Protein AF-A0A9X8IW95-F1 (afdb_monomer_lite)

Secondary structure (DSSP, 8-state):
-HHHHHHHTTTTTTHHHHHTT-HHHHHHHHHHHHHHHHHTTHHHHHIIIIIS--HHHHHHT--HHHHHT---

Sequence (72 aa):
MKIIAVAFTWLFTGLGQFYNGNYIKGLLLLFINALNNHFGHMNSLLLHSLLEGDFITARNFLDYQWILNYPS

Foldseek 3Di:
DVLVVQVPVQQCFLVVCVVVVNNVSSVVRSVLSVVLCVVQVSSLLCCCCVVVVNNPVSVVSGDPVSVVPRDD

Structure (mmCIF, N/CA/C/O backbone):
data_AF-A0A9X8IW95-F1
#
_entry.id   AF-A0A9X8IW95-F1
#
loop_
_atom_site.group_PDB
_atom_site.id
_atom_site.type_symbol
_atom_site.label_atom_id
_atom_site.label_alt_id
_atom_site.label_comp_id
_atom_site.label_asym_id
_atom_site.label_entity_id
_atom_site.label_seq_id
_atom_site.pdbx_PDB_ins_code
_atom_site.Cartn_x
_atom_site.Cartn_y
_atom_site.Cartn_z
_atom_site.occupancy
_atom_site.B_iso_or_equiv
_atom_site.auth_seq_id
_atom_site.auth_comp_id
_atom_site.auth_asym_id
_atom_site.auth_atom_id
_atom_site.pdbx_PDB_model_num
ATOM 1 N N . MET A 1 1 ? 17.586 -7.229 5.165 1.00 54.78 1 MET A N 1
ATOM 2 C CA . MET A 1 1 ? 17.145 -5.882 5.609 1.00 54.78 1 MET A CA 1
ATOM 3 C C . MET A 1 1 ? 16.342 -5.141 4.534 1.00 54.78 1 MET A C 1
ATOM 5 O O . MET A 1 1 ? 15.232 -4.736 4.837 1.00 54.78 1 MET A O 1
ATOM 9 N N . LYS A 1 2 ? 16.817 -5.040 3.279 1.00 59.97 2 LYS A N 1
ATOM 10 C CA . LYS A 1 2 ? 16.114 -4.343 2.173 1.00 59.97 2 LYS A CA 1
ATOM 11 C C . LYS A 1 2 ? 14.686 -4.850 1.878 1.00 59.97 2 LYS A C 1
ATOM 13 O O . LYS A 1 2 ? 13.774 -4.046 1.756 1.00 59.97 2 LYS A O 1
ATOM 18 N N . ILE A 1 3 ? 14.476 -6.169 1.859 1.00 60.00 3 ILE A N 1
ATOM 19 C CA . ILE A 1 3 ? 13.162 -6.797 1.591 1.00 60.00 3 ILE A CA 1
ATOM 20 C C . ILE A 1 3 ? 12.108 -6.452 2.657 1.00 60.00 3 ILE A C 1
ATOM 22 O O . ILE A 1 3 ? 10.946 -6.231 2.334 1.00 60.00 3 ILE A O 1
ATOM 26 N N . ILE A 1 4 ? 12.518 -6.355 3.924 1.00 62.19 4 ILE A N 1
ATOM 27 C CA . ILE A 1 4 ? 11.615 -6.019 5.034 1.00 62.19 4 ILE A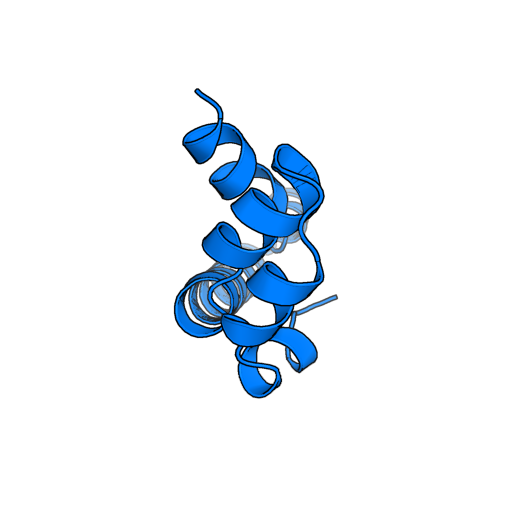 CA 1
ATOM 28 C C . ILE A 1 4 ? 11.190 -4.550 4.944 1.00 62.19 4 ILE A C 1
ATOM 30 O O . ILE A 1 4 ? 10.025 -4.243 5.160 1.00 62.19 4 ILE A O 1
ATOM 34 N N . ALA A 1 5 ? 12.109 -3.651 4.571 1.00 59.72 5 ALA A N 1
ATOM 35 C CA . ALA A 1 5 ? 11.788 -2.240 4.370 1.00 59.72 5 ALA A CA 1
ATOM 36 C C . ALA A 1 5 ? 10.766 -2.045 3.237 1.00 59.72 5 ALA A C 1
ATOM 38 O O . ALA A 1 5 ? 9.780 -1.345 3.434 1.00 59.72 5 ALA A O 1
ATOM 39 N N . VAL A 1 6 ? 10.955 -2.738 2.106 1.00 64.81 6 VAL A N 1
ATOM 40 C CA . VAL A 1 6 ? 10.026 -2.727 0.961 1.00 64.81 6 VAL A CA 1
ATOM 41 C C . VAL A 1 6 ? 8.634 -3.230 1.353 1.00 64.81 6 VAL A C 1
ATOM 43 O O . VAL A 1 6 ? 7.633 -2.607 1.002 1.00 64.81 6 VAL A O 1
ATOM 46 N N . ALA A 1 7 ? 8.569 -4.307 2.139 1.00 64.25 7 ALA A N 1
ATOM 47 C CA . ALA A 1 7 ? 7.306 -4.844 2.635 1.00 64.25 7 ALA A CA 1
ATOM 48 C C . ALA A 1 7 ? 6.589 -3.877 3.599 1.00 64.25 7 ALA A C 1
ATOM 50 O O . ALA A 1 7 ? 5.362 -3.819 3.612 1.00 64.25 7 ALA A O 1
ATOM 51 N N . PHE A 1 8 ? 7.335 -3.097 4.389 1.00 64.06 8 PHE A N 1
ATOM 52 C CA . PHE A 1 8 ? 6.774 -2.184 5.388 1.00 64.06 8 PHE A CA 1
ATOM 53 C C . PHE A 1 8 ? 6.229 -0.870 4.811 1.00 64.06 8 PHE A C 1
ATOM 55 O O . PHE A 1 8 ? 5.297 -0.314 5.385 1.00 64.06 8 PHE A O 1
ATOM 62 N N . THR A 1 9 ? 6.755 -0.363 3.690 1.00 57.53 9 THR A N 1
ATOM 63 C CA . THR A 1 9 ? 6.379 0.972 3.172 1.00 57.53 9 THR A CA 1
ATOM 64 C C . THR A 1 9 ? 4.919 1.061 2.705 1.00 57.53 9 THR A C 1
ATOM 66 O O . THR A 1 9 ? 4.352 2.148 2.689 1.00 57.53 9 THR A O 1
ATOM 69 N N . TRP A 1 10 ? 4.276 -0.071 2.404 1.00 62.84 10 TRP A N 1
ATOM 70 C CA . TRP A 1 10 ? 2.925 -0.114 1.827 1.00 62.84 10 TRP A CA 1
ATOM 71 C C . TRP A 1 10 ? 1.839 -0.607 2.787 1.00 62.84 10 TRP A C 1
ATOM 73 O O . TRP A 1 10 ? 0.658 -0.490 2.480 1.00 62.84 10 TRP A O 1
ATOM 83 N N . LEU A 1 11 ? 2.203 -1.118 3.969 1.00 62.34 11 LEU A N 1
ATOM 84 C CA . LEU A 1 11 ? 1.255 -1.620 4.979 1.00 62.34 11 LEU A CA 1
ATOM 85 C C . LEU A 1 11 ? 0.575 -0.511 5.804 1.00 62.34 11 LEU A C 1
ATOM 87 O O . LEU A 1 11 ? -0.262 -0.807 6.653 1.00 62.34 11 LEU A O 1
ATOM 91 N N . PHE A 1 12 ? 0.920 0.760 5.582 1.00 66.38 12 PHE A N 1
ATOM 92 C CA . PHE A 1 12 ? 0.379 1.871 6.370 1.00 66.38 12 PHE A CA 1
ATOM 93 C C . PHE A 1 12 ? -1.075 2.223 6.032 1.00 66.38 12 PHE A C 1
ATOM 95 O O . PHE A 1 12 ? -1.774 2.802 6.873 1.00 66.38 12 PHE A O 1
ATOM 102 N N . THR A 1 13 ? -1.570 1.834 4.855 1.00 70.88 13 THR A N 1
ATOM 103 C CA . THR A 1 13 ? -2.975 2.031 4.494 1.00 70.88 13 THR A CA 1
ATOM 104 C C . THR A 1 13 ? -3.868 1.153 5.374 1.00 70.88 13 THR A C 1
ATOM 106 O O . THR A 1 13 ? -3.748 -0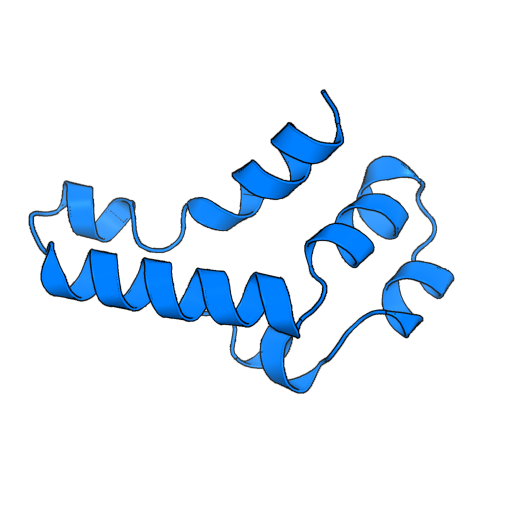.069 5.399 1.00 70.88 13 THR A O 1
ATOM 109 N N . GLY A 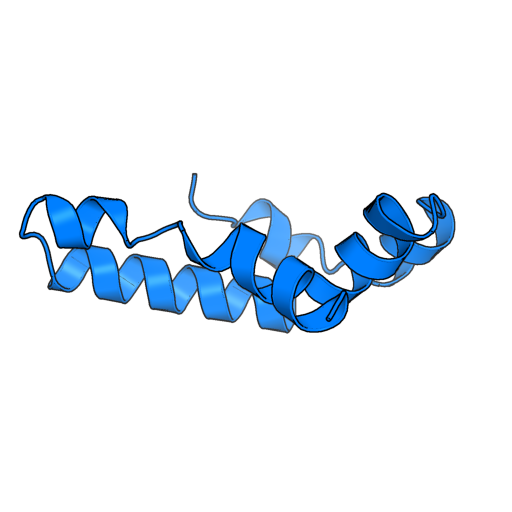1 14 ? -4.759 1.789 6.137 1.00 73.25 14 GLY A N 1
ATOM 110 C CA . GLY A 1 14 ? -5.633 1.136 7.119 1.00 73.25 14 GLY A CA 1
ATOM 111 C C . GLY A 1 14 ? -5.231 1.381 8.577 1.00 73.25 14 GLY A C 1
ATOM 112 O O . GLY A 1 14 ? -6.118 1.533 9.418 1.00 73.25 14 GLY A O 1
ATOM 113 N N . LEU A 1 15 ? -3.938 1.556 8.887 1.00 80.12 15 LEU A N 1
ATOM 114 C CA . LEU A 1 15 ? -3.473 1.835 10.260 1.00 80.12 15 LEU A CA 1
ATOM 115 C C . LEU A 1 15 ? -3.998 3.174 10.807 1.00 80.12 15 LEU A C 1
ATOM 117 O O . LEU A 1 15 ? -4.304 3.282 11.993 1.00 80.12 15 LEU A O 1
ATOM 121 N N . GLY A 1 16 ? -4.206 4.174 9.946 1.00 80.00 16 GLY A N 1
ATOM 122 C CA . GLY A 1 16 ? -4.841 5.438 10.344 1.00 80.00 16 GLY A CA 1
ATOM 123 C C . GLY A 1 16 ? -6.293 5.276 10.817 1.00 80.00 16 GLY A C 1
ATOM 124 O O . GLY A 1 16 ? -6.742 5.987 11.714 1.00 80.00 16 GLY A O 1
ATOM 125 N N . GLN A 1 17 ? -7.034 4.302 10.278 1.00 83.31 17 GLN A N 1
ATOM 126 C CA . GLN A 1 17 ? -8.396 4.010 10.744 1.00 83.31 17 GLN A CA 1
ATOM 127 C C . GLN A 1 17 ? -8.391 3.252 12.076 1.00 83.31 17 GLN A C 1
ATOM 129 O O . GLN A 1 17 ? -9.275 3.484 12.900 1.00 83.31 17 GLN A O 1
ATOM 134 N N . PHE A 1 18 ? -7.379 2.409 12.317 1.00 84.00 18 PHE A N 1
ATOM 135 C CA . PHE A 1 18 ? -7.142 1.817 13.637 1.00 84.00 18 PHE A CA 1
ATOM 136 C C . PHE A 1 18 ? -6.877 2.892 14.694 1.00 84.00 18 PHE A C 1
ATOM 138 O O . PHE A 1 18 ? -7.449 2.824 15.779 1.00 84.00 18 PHE A O 1
ATOM 145 N N . TYR A 1 19 ? -6.076 3.911 14.363 1.00 85.12 19 TYR A N 1
ATOM 146 C CA . TYR A 1 19 ? -5.820 5.044 15.258 1.00 85.12 19 TYR A CA 1
ATOM 147 C C . TYR A 1 19 ? -7.096 5.831 15.596 1.00 85.12 19 TYR A C 1
ATOM 149 O O . TYR A 1 19 ? -7.303 6.218 16.741 1.00 85.12 19 TYR A O 1
ATOM 157 N N . ASN A 1 20 ? -8.002 5.990 14.629 1.00 88.00 20 ASN A N 1
ATOM 158 C CA . ASN A 1 20 ? -9.300 6.641 14.829 1.00 88.00 20 ASN A CA 1
ATOM 159 C C . ASN A 1 20 ? -10.358 5.754 15.526 1.00 88.00 20 ASN A C 1
ATOM 161 O O . ASN A 1 20 ? -11.527 6.132 15.572 1.00 88.00 20 ASN A O 1
ATOM 165 N N . GLY A 1 21 ? -9.996 4.563 16.023 1.00 88.06 21 GLY A N 1
ATOM 166 C CA . GLY A 1 21 ? -10.923 3.630 16.683 1.00 88.06 21 GLY A CA 1
ATOM 167 C C . GLY A 1 21 ? -11.886 2.901 15.733 1.00 88.06 21 GLY A C 1
ATOM 168 O O . GLY A 1 21 ? -12.729 2.120 16.170 1.00 88.06 21 GLY A O 1
ATOM 169 N N . ASN A 1 22 ? -11.754 3.102 14.419 1.00 87.94 22 ASN A N 1
ATOM 170 C CA . ASN A 1 22 ? -12.565 2.443 13.396 1.00 87.94 22 ASN A CA 1
ATOM 171 C C . ASN A 1 22 ? -11.926 1.115 12.968 1.00 87.94 22 ASN A C 1
ATOM 173 O O . ASN A 1 22 ? -11.483 0.953 11.828 1.00 87.94 22 ASN A O 1
ATOM 177 N N . TYR A 1 23 ? -11.912 0.143 13.881 1.00 88.56 23 TYR A N 1
ATOM 178 C CA . TYR A 1 23 ? -11.238 -1.150 13.699 1.00 88.56 23 TYR A CA 1
ATOM 179 C C . TYR A 1 23 ? -11.715 -1.931 12.471 1.00 88.56 23 TYR A C 1
ATOM 181 O O . TYR A 1 23 ? -10.899 -2.460 11.725 1.00 88.56 23 TYR A O 1
ATOM 189 N N . ILE A 1 24 ? -13.028 -1.967 12.221 1.00 89.38 24 ILE A N 1
ATOM 190 C CA . ILE A 1 24 ? -13.602 -2.720 11.093 1.00 89.38 24 ILE A CA 1
ATOM 191 C C . ILE A 1 24 ? -13.127 -2.131 9.762 1.00 89.38 24 ILE A C 1
ATOM 193 O O . ILE A 1 24 ? -12.655 -2.864 8.899 1.00 89.38 24 ILE A O 1
ATOM 197 N N . LYS A 1 25 ? -13.196 -0.802 9.609 1.00 85.81 25 LYS A N 1
ATOM 198 C CA . LYS A 1 25 ? -12.734 -0.113 8.393 1.00 85.81 25 LYS A CA 1
ATOM 199 C C . LYS A 1 25 ? -11.225 -0.246 8.220 1.00 85.81 25 LYS A C 1
ATOM 201 O O . LYS A 1 25 ? -10.764 -0.486 7.111 1.00 85.81 25 LYS A O 1
ATOM 206 N N . GLY A 1 26 ? -10.469 -0.126 9.312 1.00 86.94 26 GLY A N 1
ATOM 207 C CA . GLY A 1 26 ? -9.024 -0.327 9.298 1.00 86.94 26 GLY A CA 1
ATOM 208 C C . GLY A 1 26 ? -8.640 -1.727 8.846 1.00 86.94 26 GLY A C 1
ATOM 209 O O . GLY A 1 26 ? -7.770 -1.859 7.992 1.00 86.94 26 GLY A O 1
ATOM 210 N N . LEU A 1 27 ? -9.312 -2.759 9.361 1.00 88.50 27 LEU A N 1
ATOM 211 C CA . LEU A 1 27 ? -9.055 -4.149 8.986 1.00 88.50 27 LEU A CA 1
ATOM 212 C C . LEU A 1 27 ? -9.379 -4.402 7.510 1.00 88.50 27 LEU A C 1
ATOM 214 O O . LEU A 1 27 ? -8.595 -5.038 6.813 1.00 88.50 27 LEU A O 1
ATOM 218 N N . LEU A 1 28 ? -10.503 -3.868 7.028 1.00 89.06 28 LEU A N 1
ATOM 219 C CA . LEU A 1 28 ? -10.937 -4.000 5.635 1.00 89.06 28 LEU A CA 1
ATOM 220 C C . LEU A 1 28 ? -9.934 -3.348 4.672 1.00 89.06 28 LEU A C 1
ATOM 222 O O . LEU A 1 28 ? -9.556 -3.952 3.671 1.00 89.06 28 LEU A O 1
ATOM 226 N N . LEU A 1 29 ? -9.451 -2.151 5.017 1.00 86.38 29 LEU A N 1
ATOM 227 C CA . LEU A 1 29 ? -8.418 -1.454 4.252 1.00 86.38 29 LEU A CA 1
ATOM 228 C C . LEU A 1 29 ? -7.085 -2.200 4.281 1.00 86.38 29 LEU A C 1
ATOM 230 O O . LEU A 1 29 ? -6.493 -2.382 3.224 1.00 86.38 29 LEU A O 1
ATOM 234 N N . LEU A 1 30 ? -6.644 -2.684 5.448 1.00 86.00 30 LEU A N 1
ATOM 235 C CA . LEU A 1 30 ? -5.422 -3.488 5.557 1.00 86.00 30 LEU A CA 1
ATOM 236 C C . LEU A 1 30 ? -5.503 -4.749 4.688 1.00 86.00 30 LEU A C 1
ATOM 238 O O . LEU A 1 30 ? -4.534 -5.096 4.018 1.00 86.00 30 LEU A O 1
ATOM 242 N N . PHE A 1 31 ? -6.659 -5.416 4.678 1.00 86.38 31 PHE A N 1
ATOM 243 C CA . PHE A 1 31 ? -6.875 -6.640 3.914 1.00 86.38 31 PHE A CA 1
ATOM 244 C C . PHE A 1 31 ? -6.861 -6.393 2.401 1.00 86.38 31 PHE A C 1
ATOM 246 O O . PHE A 1 31 ? -6.112 -7.053 1.685 1.00 86.38 31 PHE A O 1
ATOM 253 N N . ILE A 1 32 ? -7.622 -5.408 1.912 1.00 85.88 32 ILE A N 1
ATOM 254 C CA . ILE A 1 32 ? -7.631 -5.034 0.485 1.00 85.88 32 ILE A CA 1
ATOM 255 C C . ILE A 1 32 ? -6.235 -4.592 0.035 1.00 85.88 32 ILE A C 1
ATOM 257 O O . ILE A 1 32 ? -5.751 -5.002 -1.016 1.00 85.88 32 ILE A O 1
ATOM 261 N N . ASN A 1 33 ? -5.556 -3.803 0.862 1.00 83.81 33 ASN A N 1
ATOM 262 C CA . ASN A 1 33 ? -4.202 -3.340 0.603 1.00 83.81 33 ASN A CA 1
ATOM 263 C C . ASN A 1 33 ? -3.195 -4.502 0.521 1.00 83.81 33 ASN A C 1
ATOM 265 O O . ASN A 1 33 ? -2.349 -4.531 -0.372 1.00 83.81 33 ASN A O 1
ATOM 269 N N . ALA A 1 34 ? -3.310 -5.496 1.408 1.00 83.56 34 ALA A N 1
ATOM 270 C CA . ALA A 1 34 ? -2.483 -6.699 1.366 1.00 83.56 34 ALA A CA 1
ATOM 271 C C . ALA A 1 34 ? -2.733 -7.533 0.097 1.00 83.56 34 ALA A C 1
ATOM 273 O O . ALA A 1 34 ? -1.773 -8.003 -0.516 1.00 83.56 34 ALA A O 1
ATOM 274 N N . LEU A 1 35 ? -3.995 -7.671 -0.330 1.00 85.94 35 LEU A N 1
ATOM 275 C CA . LEU A 1 35 ? -4.349 -8.351 -1.580 1.00 85.94 35 LEU A CA 1
ATOM 276 C C . LEU A 1 35 ? -3.746 -7.634 -2.791 1.00 85.94 35 LEU A C 1
ATOM 278 O O . LEU A 1 35 ? -3.061 -8.270 -3.589 1.00 85.94 35 LEU A O 1
ATOM 282 N N . ASN A 1 36 ? -3.916 -6.315 -2.894 1.00 85.38 36 ASN A N 1
ATOM 283 C CA . ASN A 1 36 ? -3.349 -5.546 -4.001 1.00 85.38 36 ASN A CA 1
ATOM 284 C C . ASN A 1 36 ? -1.820 -5.597 -4.028 1.00 85.38 36 ASN A C 1
ATOM 286 O O . 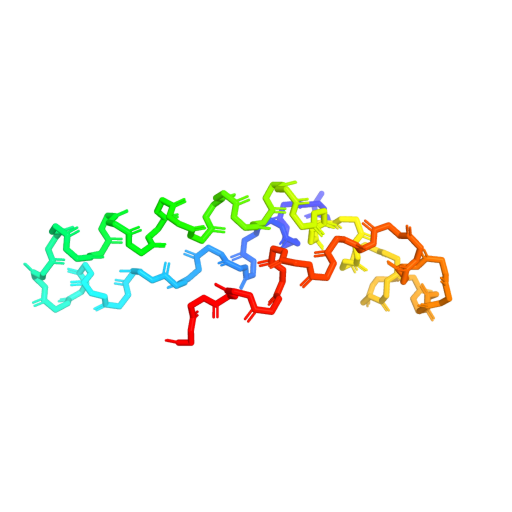ASN A 1 36 ? -1.238 -5.653 -5.107 1.00 85.38 36 ASN A O 1
ATOM 290 N N . ASN A 1 37 ? -1.150 -5.596 -2.873 1.00 82.31 37 ASN A N 1
ATOM 291 C CA . ASN A 1 37 ? 0.308 -5.712 -2.829 1.00 82.31 37 ASN A CA 1
ATOM 292 C C . ASN A 1 37 ? 0.769 -7.091 -3.335 1.00 82.31 37 ASN A C 1
ATOM 294 O O . ASN A 1 37 ? 1.687 -7.181 -4.153 1.00 82.31 37 ASN A O 1
ATOM 298 N N . HIS A 1 38 ? 0.091 -8.157 -2.896 1.00 82.44 38 HIS A N 1
ATOM 299 C CA . HIS A 1 38 ? 0.424 -9.519 -3.296 1.00 82.44 38 HIS A CA 1
ATOM 300 C C . HIS A 1 38 ? 0.176 -9.765 -4.790 1.00 82.44 38 HIS A C 1
ATOM 302 O O . HIS A 1 38 ? 1.089 -10.194 -5.490 1.00 82.44 38 HIS A O 1
ATOM 308 N N . PHE A 1 39 ? -1.025 -9.451 -5.283 1.00 84.38 39 PHE A N 1
ATOM 309 C CA . PHE 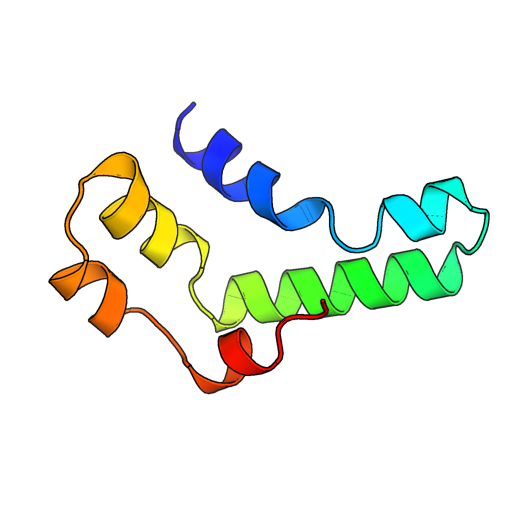A 1 39 ? -1.405 -9.699 -6.676 1.00 84.38 39 PHE A CA 1
ATOM 310 C C . PHE A 1 39 ? -0.845 -8.663 -7.655 1.00 84.38 39 PHE A C 1
ATOM 312 O O . PHE A 1 39 ? -0.563 -8.992 -8.799 1.00 84.38 39 PHE A O 1
ATOM 319 N N . GLY A 1 40 ? -0.610 -7.428 -7.208 1.00 82.44 40 GLY A N 1
ATOM 320 C CA . GLY A 1 40 ? 0.049 -6.394 -8.006 1.00 82.44 40 GLY A CA 1
ATOM 321 C C . GLY A 1 40 ? 1.565 -6.562 -8.124 1.00 82.44 40 GLY A C 1
ATOM 322 O O . GLY A 1 40 ? 2.203 -5.765 -8.807 1.00 82.44 40 GLY A O 1
ATOM 323 N N . HIS A 1 41 ? 2.161 -7.551 -7.444 1.00 84.31 41 HIS A N 1
ATOM 324 C CA . HIS A 1 41 ? 3.615 -7.753 -7.377 1.00 84.31 41 HIS A CA 1
ATOM 325 C C . HIS A 1 41 ? 4.393 -6.486 -6.960 1.00 84.31 41 HIS A C 1
ATOM 327 O O . HIS A 1 41 ? 5.527 -6.250 -7.388 1.00 84.31 41 HIS A O 1
ATOM 333 N N . MET A 1 42 ? 3.808 -5.677 -6.070 1.00 77.69 42 MET A N 1
ATOM 334 C CA . MET A 1 42 ? 4.363 -4.385 -5.638 1.00 77.69 42 MET A CA 1
ATOM 335 C C . MET A 1 42 ? 5.767 -4.513 -5.033 1.00 77.69 42 MET A C 1
ATOM 337 O O . MET A 1 42 ? 6.642 -3.693 -5.303 1.00 77.69 42 MET A O 1
ATOM 341 N N . ASN A 1 43 ? 6.028 -5.579 -4.271 1.00 79.56 43 ASN A N 1
ATOM 342 C CA . ASN A 1 43 ? 7.359 -5.839 -3.715 1.00 79.56 43 ASN A CA 1
ATOM 343 C C . ASN A 1 43 ? 8.436 -5.996 -4.804 1.00 79.56 43 ASN A C 1
ATOM 345 O O . ASN A 1 43 ? 9.548 -5.491 -4.644 1.00 79.56 43 ASN A O 1
ATOM 349 N N . SER A 1 44 ? 8.105 -6.659 -5.916 1.00 78.75 44 SER A N 1
ATOM 350 C CA . SER A 1 44 ? 9.015 -6.833 -7.053 1.00 78.75 44 SER A CA 1
ATOM 351 C C . SER A 1 44 ? 9.237 -5.520 -7.790 1.00 78.75 44 SER A C 1
ATOM 353 O O . SER A 1 44 ? 10.379 -5.209 -8.132 1.00 78.75 44 SER A O 1
ATOM 355 N N . LEU A 1 45 ? 8.177 -4.721 -7.969 1.00 78.00 45 LEU A N 1
ATOM 356 C CA . LEU A 1 45 ? 8.287 -3.371 -8.517 1.00 78.00 45 LEU A CA 1
ATOM 357 C C . LEU A 1 45 ? 9.272 -2.542 -7.692 1.00 78.00 45 LEU A C 1
ATOM 359 O O . LEU A 1 45 ? 10.192 -1.960 -8.252 1.00 78.00 45 LEU A O 1
ATOM 363 N N . LEU A 1 46 ? 9.089 -2.455 -6.377 1.00 77.38 46 LEU A N 1
ATOM 364 C CA . LEU A 1 46 ? 9.905 -1.601 -5.506 1.00 77.38 46 LEU A CA 1
ATOM 365 C C . LEU A 1 46 ? 11.364 -2.033 -5.458 1.00 77.38 46 LEU A C 1
ATOM 367 O O . LEU A 1 46 ? 12.257 -1.191 -5.390 1.00 77.38 46 LEU A O 1
ATOM 371 N N . LEU A 1 47 ? 11.605 -3.342 -5.501 1.00 80.44 47 LEU A N 1
ATOM 372 C CA . LEU A 1 47 ? 12.954 -3.881 -5.527 1.00 80.44 47 LEU A CA 1
ATOM 373 C C . LEU A 1 47 ? 13.689 -3.482 -6.816 1.00 80.44 47 LEU A C 1
ATOM 375 O O . LEU A 1 47 ? 14.803 -2.978 -6.739 1.00 80.44 47 LEU A O 1
ATOM 379 N N . HIS A 1 48 ? 13.043 -3.591 -7.977 1.00 77.62 48 HIS A N 1
ATOM 380 C CA . HIS A 1 48 ? 13.681 -3.235 -9.250 1.00 77.62 48 HIS A CA 1
ATOM 381 C C . HIS A 1 48 ? 13.707 -1.715 -9.488 1.00 77.62 48 HIS A C 1
ATOM 383 O O . HIS A 1 48 ? 14.726 -1.147 -9.861 1.00 77.62 48 HIS A O 1
ATOM 389 N N . SER A 1 49 ? 12.610 -1.008 -9.216 1.00 78.50 49 SER A N 1
ATOM 390 C CA . SER A 1 49 ? 12.500 0.433 -9.487 1.00 78.50 49 SER A CA 1
ATOM 391 C C . SER A 1 49 ? 13.202 1.306 -8.447 1.00 78.50 49 SER A C 1
ATOM 393 O O . SER A 1 49 ? 13.981 2.185 -8.803 1.00 78.50 49 SER A O 1
ATOM 395 N N . LEU A 1 50 ? 12.936 1.083 -7.158 1.00 72.75 50 LEU A N 1
ATOM 396 C CA . LEU A 1 50 ? 13.339 1.997 -6.086 1.00 72.75 50 LEU A CA 1
ATOM 397 C C . LEU A 1 50 ? 14.740 1.681 -5.552 1.00 72.75 50 LEU A C 1
ATOM 399 O O . LEU A 1 50 ? 15.454 2.579 -5.112 1.00 72.75 50 LEU A O 1
ATOM 403 N N . LEU A 1 51 ? 15.115 0.400 -5.558 1.00 72.25 51 LEU A N 1
ATOM 404 C CA . LEU A 1 51 ? 16.392 -0.087 -5.033 1.00 72.25 51 LEU A CA 1
ATOM 405 C C . LEU A 1 51 ? 17.455 -0.275 -6.123 1.00 72.25 51 LEU A C 1
ATOM 407 O O . LEU A 1 51 ? 18.627 -0.021 -5.846 1.00 72.25 51 LEU A O 1
ATOM 411 N N . GLU A 1 52 ? 17.068 -0.716 -7.321 1.00 79.69 52 GLU A N 1
ATOM 412 C CA . GLU A 1 52 ? 17.993 -0.980 -8.437 1.00 79.69 52 GLU A CA 1
ATOM 413 C C . GLU A 1 52 ? 17.948 0.101 -9.531 1.00 79.69 52 GLU A C 1
ATOM 415 O O . GLU A 1 52 ? 18.898 0.228 -10.299 1.00 79.69 52 GLU A O 1
ATOM 420 N N . GLY A 1 53 ? 16.894 0.926 -9.577 1.00 77.62 53 GLY A N 1
ATOM 421 C CA . GLY A 1 53 ? 16.719 1.969 -10.594 1.00 77.62 53 GLY A CA 1
ATOM 422 C C . GLY A 1 53 ? 16.272 1.446 -11.965 1.00 77.62 53 GLY A C 1
ATOM 423 O O . GLY A 1 53 ? 16.211 2.221 -12.921 1.00 77.62 53 GLY A O 1
ATOM 424 N N . ASP A 1 54 ? 15.938 0.158 -12.081 1.00 81.12 54 ASP A N 1
ATOM 425 C CA . ASP A 1 54 ? 15.474 -0.472 -13.315 1.00 81.12 54 ASP A CA 1
ATOM 426 C C . ASP A 1 54 ? 13.942 -0.459 -13.406 1.00 81.12 54 ASP A C 1
ATOM 428 O O . ASP A 1 54 ? 13.223 -1.395 -13.040 1.00 81.12 54 ASP A O 1
ATOM 432 N N . PHE A 1 55 ? 13.432 0.647 -13.940 1.00 76.06 55 PHE A N 1
ATOM 433 C CA . PHE A 1 55 ? 12.005 0.850 -14.170 1.00 76.06 55 PHE A CA 1
ATOM 434 C C . PHE A 1 55 ? 11.446 0.036 -15.343 1.00 76.06 55 PHE A C 1
ATOM 436 O O . PHE A 1 55 ? 10.230 -0.147 -15.419 1.00 76.06 55 PHE A O 1
ATOM 443 N N . ILE A 1 56 ? 12.295 -0.427 -16.265 1.00 80.50 56 ILE A N 1
ATOM 444 C CA . ILE A 1 56 ? 11.859 -1.177 -17.451 1.00 80.50 56 ILE A CA 1
ATOM 445 C C . ILE A 1 56 ? 11.479 -2.585 -17.013 1.00 80.50 56 ILE A C 1
ATOM 447 O O . ILE A 1 56 ? 10.368 -3.044 -17.278 1.00 80.50 56 ILE A O 1
ATOM 451 N N . THR A 1 57 ? 12.367 -3.230 -16.262 1.00 76.75 57 THR A N 1
ATOM 452 C CA . THR A 1 57 ? 12.126 -4.562 -15.712 1.00 76.75 57 THR A CA 1
ATOM 453 C C . THR A 1 57 ? 11.009 -4.528 -14.674 1.00 76.75 57 THR A C 1
ATOM 455 O O . THR A 1 57 ? 10.104 -5.359 -14.733 1.00 76.75 57 THR A O 1
ATOM 458 N N . ALA A 1 58 ? 10.976 -3.513 -13.801 1.00 73.44 58 ALA A N 1
ATOM 459 C CA . ALA A 1 58 ? 9.906 -3.340 -12.813 1.00 73.44 58 ALA A CA 1
ATOM 460 C C . ALA A 1 58 ? 8.505 -3.293 -13.449 1.00 73.44 58 ALA A C 1
ATOM 462 O O . ALA A 1 58 ? 7.551 -3.837 -12.893 1.00 73.44 58 ALA A O 1
ATOM 463 N N . ARG A 1 59 ? 8.379 -2.672 -14.628 1.00 76.69 59 ARG A N 1
ATOM 464 C CA . ARG A 1 59 ? 7.106 -2.535 -15.342 1.00 76.69 59 ARG A CA 1
ATOM 465 C C . ARG A 1 59 ? 6.563 -3.860 -15.871 1.00 76.69 59 ARG A C 1
ATOM 467 O O . ARG A 1 59 ? 5.353 -4.032 -15.925 1.00 76.69 59 ARG A O 1
ATOM 474 N N . ASN A 1 60 ? 7.435 -4.798 -16.221 1.00 81.50 60 ASN A N 1
ATOM 475 C CA . ASN A 1 60 ? 7.016 -6.098 -16.747 1.00 81.50 60 ASN A CA 1
ATOM 476 C C . ASN A 1 60 ? 6.439 -7.019 -15.665 1.00 81.50 60 ASN A C 1
ATOM 478 O O . ASN A 1 60 ? 5.703 -7.946 -15.985 1.00 81.50 60 ASN A O 1
ATOM 482 N N . PHE A 1 61 ? 6.759 -6.762 -14.395 1.00 75.31 61 PHE A N 1
ATOM 483 C CA . PHE A 1 61 ? 6.227 -7.517 -13.261 1.00 75.31 61 PHE A CA 1
ATOM 484 C C . PHE A 1 61 ? 4.920 -6.943 -12.707 1.00 75.31 61 PHE A C 1
ATOM 486 O O . PHE A 1 61 ? 4.307 -7.571 -11.852 1.00 75.31 61 PHE A O 1
ATOM 493 N N . LEU A 1 62 ? 4.496 -5.764 -13.168 1.00 78.00 62 LEU A N 1
ATOM 494 C CA . LEU A 1 62 ? 3.309 -5.082 -12.667 1.00 78.00 62 LEU A CA 1
ATOM 495 C C . LEU A 1 62 ? 2.019 -5.679 -13.222 1.00 78.00 62 LEU A C 1
ATOM 497 O O . LEU A 1 62 ? 1.787 -5.646 -14.430 1.00 78.00 62 LEU A O 1
ATOM 501 N N . ASP A 1 63 ? 1.117 -6.067 -12.322 1.00 82.06 63 ASP A N 1
ATOM 502 C CA . ASP A 1 63 ? -0.293 -6.200 -12.673 1.00 82.06 63 ASP A CA 1
ATOM 503 C C . ASP A 1 63 ? -1.018 -4.872 -12.412 1.00 82.06 63 ASP A C 1
ATOM 505 O O . ASP A 1 63 ? -1.348 -4.490 -11.281 1.00 82.06 63 ASP A O 1
ATOM 509 N N . TYR A 1 64 ? -1.247 -4.141 -13.501 1.00 79.38 64 TYR A N 1
ATOM 510 C CA . TYR A 1 64 ? -1.897 -2.836 -13.487 1.00 79.38 64 TYR A CA 1
ATOM 511 C C . TYR A 1 64 ? -3.319 -2.872 -12.930 1.00 79.38 64 TYR A C 1
ATOM 513 O O . TYR A 1 64 ? -3.763 -1.877 -12.357 1.00 79.38 64 TYR A O 1
ATOM 521 N N . GLN A 1 65 ? -4.035 -3.990 -13.060 1.00 83.62 65 GLN A N 1
ATOM 522 C CA . GLN A 1 65 ? -5.411 -4.088 -12.587 1.00 83.62 65 GLN A CA 1
ATOM 523 C C . GLN A 1 65 ? -5.470 -4.000 -11.061 1.00 83.62 65 GLN A C 1
ATOM 525 O O . GLN A 1 65 ? -6.338 -3.328 -10.509 1.00 83.62 65 GLN A O 1
ATOM 530 N N . TRP A 1 66 ? -4.524 -4.622 -10.364 1.00 81.44 66 TRP A N 1
ATOM 531 C CA . TRP A 1 66 ? -4.463 -4.584 -8.902 1.00 81.44 66 TRP A CA 1
ATOM 532 C C . TRP A 1 66 ? -3.914 -3.262 -8.377 1.00 81.44 66 TRP A C 1
ATOM 534 O O . TRP A 1 66 ? -4.323 -2.783 -7.323 1.00 81.44 66 TRP A O 1
ATOM 544 N N . ILE A 1 67 ? -3.026 -2.627 -9.134 1.00 76.06 67 ILE A N 1
ATOM 545 C CA . ILE A 1 67 ? -2.357 -1.401 -8.695 1.00 76.06 67 ILE A CA 1
ATOM 546 C C . ILE A 1 67 ? -3.183 -0.152 -8.946 1.00 76.06 67 ILE A C 1
ATOM 548 O O . ILE A 1 67 ? -3.144 0.771 -8.142 1.00 76.06 67 ILE A O 1
ATOM 552 N N . LEU A 1 68 ? -3.994 -0.126 -9.999 1.00 78.81 68 LEU A N 1
ATOM 553 C CA . LEU A 1 68 ? -4.949 0.964 -10.201 1.00 78.81 68 LEU A CA 1
ATOM 554 C C . LEU A 1 68 ? -6.086 0.943 -9.171 1.00 78.81 68 LEU A C 1
ATOM 556 O O . LEU A 1 68 ? -6.688 1.978 -8.910 1.00 78.81 68 LEU A O 1
ATOM 560 N N . ASN A 1 69 ? -6.340 -0.210 -8.550 1.00 76.38 69 ASN A N 1
ATOM 561 C CA . ASN A 1 69 ? -7.321 -0.367 -7.477 1.00 76.38 69 ASN A CA 1
ATOM 562 C C . ASN A 1 69 ? -6.739 -0.095 -6.080 1.00 76.38 69 ASN A C 1
ATOM 564 O O . ASN A 1 69 ? -7.355 -0.475 -5.082 1.00 76.38 69 ASN A O 1
ATOM 568 N N . TYR A 1 70 ? -5.544 0.498 -5.979 1.00 71.75 70 TYR A N 1
ATOM 569 C CA . TYR A 1 70 ? -4.926 0.774 -4.686 1.00 71.75 70 TYR A CA 1
ATOM 570 C C . TYR A 1 70 ? -5.777 1.765 -3.878 1.00 71.75 70 TYR A C 1
ATOM 572 O O . TYR A 1 70 ? -6.083 2.847 -4.385 1.00 71.75 70 TYR A O 1
ATOM 580 N N . PRO A 1 71 ? -6.175 1.423 -2.638 1.00 65.00 71 PRO A N 1
ATOM 581 C CA . PRO A 1 71 ? -6.938 2.342 -1.807 1.00 65.00 71 PRO A CA 1
ATOM 582 C C . PRO A 1 71 ? -6.074 3.566 -1.469 1.00 65.00 71 PRO A C 1
ATOM 584 O O . PRO A 1 71 ? -4.995 3.416 -0.891 1.00 65.00 71 PRO A O 1
ATOM 587 N N . SER A 1 72 ? -6.547 4.754 -1.867 1.00 55.88 72 SER A N 1
ATOM 588 C CA . SER A 1 72 ? -5.952 6.058 -1.531 1.00 55.88 72 SER A CA 1
ATOM 589 C C . SER A 1 72 ? -6.142 6.416 -0.064 1.00 55.88 72 SER A C 1
ATOM 591 O O . SER A 1 72 ? -7.288 6.229 0.414 1.00 55.88 72 SER A O 1
#

Radius of gyration: 13.24 Å; chains: 1; bounding box: 32×16×34 Å

Organism: Bacillus cereus (NCBI:txid1396)

pLDDT: mean 77.32, std 9.07, range [54.78, 89.38]

=== Feature glossary ===
Legend for the data blocks above and below:

— What the protein is —

Sequence gives the chain of amino acids in standard one-letter code (A=alanine, C=cysteine, …, Y=tyrosine), read N→C. It is the only feature that is directly encoded by the gene; all structural features are derived from the folded form of this sequence.

The annotation block draws on four external resources. InterPro: which protein families and domains the sequence belongs to. GO: standardized terms for what the protein does, what process it participates in, and where in the cell it acts. CATH: which structural fold it has in the CATH hierarchy. Organism: the species of origin.

— Where its atoms are —

Atomic coordinates in PDBx/mmCIF format — the same representation the Protein Data Bank distributes. Each line of the _atom_site loop places one backbone atom in Cartesian space (units: ångströms, origin: arbitrary).

Six rendered views show the 3D structure from the faces of a cube — i.e. along ±x, ±y, ±z. Rendering representation is drawn randomly per protein from cartoon (secondary-structure ribbons), sticks (backbone bonds), or molecular surface; coloring is either N→C rainbow (blue at the N-terminus through red at the C-terminus) or one color per chain.

— Local backbone conformation —

DSSP 8-state secondary structure assigns each residue one of H (α-helix), G (3₁₀-helix), I (π-helix), E (extended β-strand), B (isolated β-bridge), T (hydrogen-bonded turn), S (bend), or '-' (coil). The assignment is computed from backbone hydrogen-bond geometry via the Kabsch–Sander algorithm.

P-SEA three-state annotation labels each residue as helix, strand, or coil based purely on the geometry of the Cα trace. It serves as a fallback when the full backbone (and thus DSSP) is unavailable.

φ (phi) and ψ (psi) are the two rotatable backbone dihedrals per residue: φ is the C(i-1)–N–Cα–C torsion, ψ is the N–Cα–C–N(i+1) torsion, both in degrees on (−180°, 180°]. α-helical residues cluster near (−60°, −45°); β-strand residues near (−120°, +130°). A Ramachandran plot is simply a scatter of (φ, ψ) for every residue.

— Global shape and packing —

Radius of gyration (Rg) is the root-mean-square distance of Cα atoms from their centroid — a single number for overall size and compactness. A globular domain of N residues has Rg ≈ 2.2·N^0.38 Å; an extended or disordered chain has a much larger Rg. The Cα contact count is the number of residue pairs whose Cα atoms are within 8 Å and are more than four positions apart in sequenc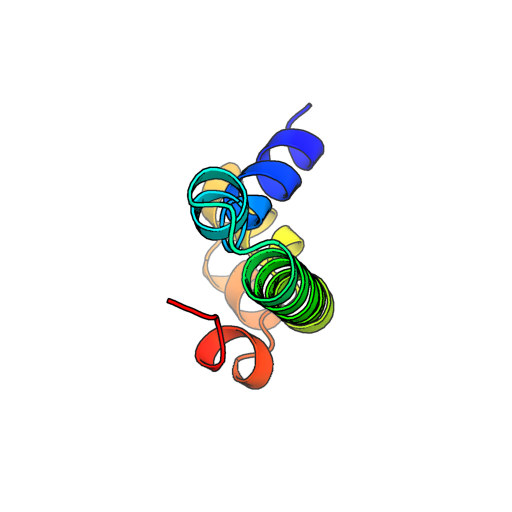e — a standard proxy for tertiary packing density. The bounding box is the smallest axis-aligned box enclosing all Cα atoms.

Accessible surface area quantifies burial. A residue with SASA near zero is packed into the hydrophobic core; one with SASA >100 Å² sits on the surface. Computed here via the Shrake–Rupley numerical algorithm with a 1.4 Å probe.

The contact map is a binary N×N matrix image: pixel (i, j) is dark where Cα_i and Cα_j are within 8 Å and |i−j|>4. Because the |i−j|>4 filter removes local helical contacts, off-diagonal stripes parallel to the main diagonal indicate parallel β-sheets; stripes perpendicular to it indicate antiparallel β-sheets. The Ramachandran plot scatters every residue's (φ, ψ) pair against the sterically allowed regions. The PAE heatmap renders the predicted-aligned-error matrix.

— Structural neighborhood —

A 3Di character summarizes, for each residue, the relative orientation of the Cα frame of its nearest spatial neighbor. Because it encodes fold topology rather than chemistry, 3Di alignments detect remote structural similarity that sequence alignment misses.

Structural nearest neighbors (via Foldseek easy-search vs the PDB). Reported per hit: target PDB id, E-value, and alignment TM-score. A TM-score above ~0.5 is the conventional threshold for 'same fold'.

— Confidence and disorder —

For AlphaFold models, the B-factor field carries pLDDT — the model's own estimate of local accuracy on a 0–100 scale. Regions with pLDDT<50 should be treated as essentially unmodeled; they often correspond to intrinsically disordered segments.

B-factor (Debye–Waller factor) reflects atomic displacement in the crystal lattice. It is an experimental observable (units Å²), not a prediction; low values mean the atom is pinned down, high values mean it moves or is heterogeneous across the crystal.

Predicted Aligned Error (PAE) is an AlphaFold confidence matrix: entry (i, j) is the expected error in the position of residue j, in ångströms, when the prediction is superimposed on the true structure at residue i. Low PAE within a block of residues means that block is internally rigid and well-predicted; high PAE between two blocks means their relative placement is uncertain even if each block individually is confident.